Protein AF-A0AAV2RXJ7-F1 (afdb_monomer_lite)

Sequence (153 aa):
VTFKNDEHTVITIGYEDSELQIVVNGEDYSVSSYSPSVIQVNETVYPVLAWKFTSTCVLLQGSTGILVMFCGSSRANAVVLLADPDVAGGLEGLCGTANDNWSDDYQYRDGSIELESPWWLSPPEQFPLSWLTSPSANGSCDSTNVRRKRDTQ

Foldseek 3Di:
DWDDQDPQWIWDWDAPPNQIWIATPNHTDDAPAQDWDFDDDPNDTDQWTWHDPDRQWIWIDHPPQKIWIWGDDPVDIDIDIDHHPVQQQVDAACQARNVPDPQARLQAPVRDGDDDDPCVVDNSPVSNVSRDPDPPPPPDPPCVVVPDPDDDD

InterPro domains:
  IPR001846 von Willebrand factor, type D domain [PF00094] (15-111)
  IPR001846 von Willebrand factor, type D domain [PS51233] (1-142)

Radius of gyration: 18.09 Å; chains: 1; bounding box: 49×45×43 Å

Secondary structure (DSSP, 8-state):
-EEEEETTEEEEEEEETTEEEEEETTEEE----SS-EEEEETTEEEEEEEEESSSSEEEEE-SSSEEEEEE--SS--EEEEEE-TTTTTS--STT---SS-GGGSSB-TTS-B-----TTT---THHHHHT-SS--TTS---TTSS-PPP---

pLDDT: mean 85.36, std 17.94, range [37.16, 97.94]

Organism: Meganyctiphanes norvegica (NCBI:txid48144)

Structure (mmCIF, N/CA/C/O backbone):
data_AF-A0AAV2RXJ7-F1
#
_entry.id   AF-A0AAV2RXJ7-F1
#
loop_
_atom_site.group_PDB
_atom_site.id
_atom_site.type_symbol
_atom_site.label_atom_id
_atom_site.label_alt_id
_atom_site.label_comp_id
_atom_site.label_asym_id
_atom_site.label_entity_id
_atom_site.label_seq_id
_atom_site.pdbx_PDB_ins_code
_atom_site.Cartn_x
_atom_site.Cartn_y
_atom_site.Cartn_z
_atom_site.occupancy
_atom_site.B_iso_or_equiv
_atom_site.auth_seq_id
_atom_site.auth_comp_id
_atom_site.auth_asym_id
_atom_site.auth_atom_id
_atom_site.pdbx_PDB_model_num
ATOM 1 N N . VAL A 1 1 ? -1.285 6.642 3.849 1.00 87.56 1 VAL A N 1
ATOM 2 C CA . VAL A 1 1 ? -1.293 5.620 2.772 1.00 87.56 1 VAL A CA 1
ATOM 3 C C . VAL A 1 1 ? -2.727 5.281 2.464 1.00 87.56 1 VAL A C 1
ATOM 5 O O . VAL A 1 1 ? -3.500 5.183 3.405 1.00 87.56 1 VAL A O 1
ATOM 8 N N . THR A 1 2 ? -3.083 5.109 1.196 1.00 92.75 2 THR A N 1
ATOM 9 C CA . THR A 1 2 ? -4.437 4.705 0.802 1.00 92.75 2 THR A CA 1
ATOM 10 C C . THR A 1 2 ? -4.369 3.362 0.090 1.00 92.75 2 THR A C 1
ATOM 12 O O . THR A 1 2 ? -3.652 3.223 -0.895 1.00 92.75 2 THR A O 1
ATOM 15 N N . PHE A 1 3 ? -5.112 2.387 0.599 1.00 94.69 3 PHE A N 1
ATOM 16 C CA . PHE A 1 3 ? -5.312 1.070 0.017 1.00 94.69 3 PHE A CA 1
ATOM 17 C C . PHE A 1 3 ? -6.734 0.993 -0.542 1.00 94.69 3 PHE A C 1
ATOM 19 O O . PHE A 1 3 ? -7.708 1.147 0.194 1.00 94.69 3 PHE A O 1
ATOM 26 N N . LYS A 1 4 ? -6.856 0.793 -1.855 1.00 94.75 4 LYS A N 1
ATOM 27 C CA . LYS A 1 4 ? -8.140 0.581 -2.530 1.00 94.75 4 LYS A CA 1
ATOM 28 C C . LYS A 1 4 ? -8.290 -0.911 -2.785 1.00 94.75 4 LYS A C 1
ATOM 30 O O . LYS A 1 4 ? -7.550 -1.451 -3.599 1.00 94.75 4 LYS A O 1
ATOM 35 N N . ASN A 1 5 ? -9.200 -1.561 -2.070 1.00 95.44 5 ASN A N 1
ATOM 36 C CA . ASN A 1 5 ? -9.427 -2.992 -2.241 1.00 95.44 5 ASN A CA 1
ATOM 37 C C . ASN A 1 5 ? -10.309 -3.292 -3.463 1.00 95.44 5 ASN A C 1
ATOM 39 O O . ASN A 1 5 ? -10.053 -4.228 -4.213 1.00 95.44 5 ASN A O 1
ATOM 43 N N . ASP A 1 6 ? -11.348 -2.481 -3.644 1.00 94.12 6 ASP A N 1
ATOM 44 C CA . ASP A 1 6 ? -12.326 -2.561 -4.727 1.00 94.12 6 ASP A CA 1
ATOM 45 C C . ASP A 1 6 ? -13.009 -1.186 -4.896 1.00 94.12 6 ASP A C 1
ATOM 47 O O . ASP A 1 6 ? -12.652 -0.220 -4.214 1.00 94.12 6 ASP A O 1
ATOM 51 N N . GLU A 1 7 ? -13.985 -1.079 -5.803 1.00 92.56 7 GLU A N 1
ATOM 52 C CA . GLU A 1 7 ? -14.716 0.171 -6.084 1.00 92.56 7 GLU A CA 1
ATOM 53 C C . GLU A 1 7 ? -15.489 0.735 -4.877 1.00 92.56 7 GLU A C 1
ATOM 55 O O . GLU A 1 7 ? -15.805 1.924 -4.850 1.00 92.56 7 GLU A O 1
ATOM 60 N N . HIS A 1 8 ? -15.770 -0.093 -3.870 1.00 94.25 8 HIS A N 1
ATOM 61 C CA . HIS A 1 8 ? -16.580 0.234 -2.700 1.00 94.25 8 HIS A CA 1
ATOM 62 C C . HIS A 1 8 ? -15.780 0.243 -1.394 1.00 94.25 8 HIS A C 1
ATOM 64 O O . HIS A 1 8 ? -16.349 0.563 -0.353 1.00 94.25 8 HIS A O 1
ATOM 70 N N . THR A 1 9 ? -14.489 -0.099 -1.414 1.00 96.38 9 THR A N 1
ATOM 71 C CA . THR A 1 9 ? -13.675 -0.249 -0.201 1.00 96.38 9 THR A CA 1
ATOM 72 C C . THR A 1 9 ? -12.351 0.499 -0.334 1.00 96.38 9 THR A C 1
ATOM 74 O O . THR A 1 9 ? -11.383 0.011 -0.927 1.00 96.38 9 THR A O 1
ATOM 77 N N . VAL A 1 10 ? -12.292 1.686 0.272 1.00 96.31 10 VAL A N 1
ATOM 78 C CA . VAL A 1 10 ? -11.096 2.531 0.350 1.00 96.31 10 VAL A CA 1
ATOM 79 C C . VAL A 1 10 ? -10.671 2.682 1.804 1.00 96.31 10 VAL A C 1
ATOM 81 O O . VAL A 1 10 ? -11.419 3.190 2.637 1.00 96.31 10 VAL A O 1
ATOM 84 N N . ILE A 1 11 ? -9.440 2.280 2.106 1.00 97.44 11 ILE A N 1
ATOM 85 C CA . ILE A 1 11 ? -8.870 2.323 3.450 1.00 97.44 11 ILE A CA 1
ATOM 86 C C . ILE A 1 11 ? -7.696 3.291 3.453 1.00 97.44 11 ILE A C 1
ATOM 88 O O . ILE A 1 11 ? -6.743 3.131 2.695 1.00 97.44 11 ILE A O 1
ATOM 92 N N . THR A 1 12 ? -7.737 4.297 4.317 1.00 96.56 12 THR A N 1
ATOM 93 C CA . THR A 1 12 ? -6.613 5.205 4.549 1.00 96.56 12 THR A CA 1
ATOM 94 C C . THR A 1 12 ? -5.988 4.900 5.899 1.00 96.56 12 THR A C 1
ATOM 96 O O . THR A 1 12 ? -6.689 4.769 6.894 1.00 96.56 12 THR A O 1
ATOM 99 N N . ILE A 1 13 ? -4.665 4.770 5.921 1.00 95.50 13 ILE A N 1
ATOM 100 C CA . ILE A 1 13 ? -3.869 4.469 7.109 1.00 95.50 13 ILE A CA 1
ATOM 101 C C . ILE A 1 13 ? -2.858 5.592 7.318 1.00 95.50 13 ILE A C 1
ATOM 103 O O . ILE A 1 13 ? -2.155 5.995 6.380 1.00 95.50 13 ILE A O 1
ATOM 107 N N . GLY A 1 14 ? -2.759 6.068 8.548 1.00 93.62 14 GLY A N 1
ATOM 108 C CA . GLY A 1 14 ? -1.805 7.071 8.987 1.00 93.62 14 GLY A CA 1
ATOM 109 C C . GLY A 1 14 ? -1.308 6.797 10.400 1.00 93.62 14 GLY A C 1
ATOM 110 O O . GLY A 1 14 ? -1.730 5.853 11.069 1.00 93.62 14 GLY A O 1
ATOM 111 N N . TYR A 1 15 ? -0.383 7.639 10.842 1.00 93.25 15 TYR A N 1
ATOM 112 C CA . TYR A 1 15 ? 0.107 7.649 12.211 1.00 93.25 15 TYR A CA 1
ATOM 113 C C . TYR A 1 15 ? 0.207 9.100 12.662 1.00 93.25 15 TYR A C 1
ATOM 115 O O . TYR A 1 15 ? 1.022 9.855 12.132 1.00 93.25 15 TYR A O 1
ATOM 123 N N . GLU A 1 16 ? -0.649 9.487 13.600 1.00 89.56 16 GLU A N 1
ATOM 124 C CA . GLU A 1 16 ? -0.765 10.855 14.103 1.00 89.56 16 GLU A CA 1
ATOM 125 C C . GLU A 1 16 ? -0.942 10.831 15.616 1.00 89.56 16 GLU A C 1
ATOM 127 O O . GLU A 1 16 ? -1.521 9.900 16.166 1.00 89.56 16 GLU A O 1
ATOM 132 N N . ASP A 1 17 ? -0.385 11.835 16.297 1.00 88.94 17 ASP A N 1
ATOM 133 C CA . ASP A 1 17 ? -0.442 11.963 17.760 1.00 88.94 17 ASP A CA 1
ATOM 134 C C . ASP A 1 17 ? -0.044 10.684 18.524 1.00 88.94 17 ASP A C 1
ATOM 136 O O . ASP A 1 17 ? -0.509 10.410 19.624 1.00 88.94 17 ASP A O 1
ATOM 140 N N . SER A 1 18 ? 0.923 9.948 17.965 1.00 88.56 18 SER A N 1
ATOM 141 C CA . SER A 1 18 ? 1.441 8.671 18.482 1.00 88.56 18 SER A CA 1
ATOM 142 C C . SER A 1 18 ? 0.472 7.487 18.415 1.00 88.56 18 SER A C 1
ATOM 144 O O . SER A 1 18 ? 0.705 6.479 19.074 1.00 88.56 18 SER A O 1
ATOM 146 N N . GLU A 1 19 ? -0.564 7.580 17.587 1.00 89.62 19 GLU A N 1
ATOM 147 C CA . GLU A 1 19 ? -1.566 6.536 17.403 1.00 89.62 19 GLU A CA 1
ATOM 148 C C . GLU A 1 19 ? -1.769 6.213 15.919 1.00 89.62 19 GLU A C 1
ATOM 150 O O . GLU A 1 19 ? -1.631 7.064 15.033 1.00 89.62 19 GLU A O 1
ATOM 155 N N . LEU A 1 20 ? -2.107 4.953 15.642 1.00 92.62 20 LEU A N 1
ATOM 156 C CA . LEU A 1 20 ? -2.535 4.535 14.311 1.00 92.62 20 LEU A CA 1
ATOM 157 C C . LEU A 1 20 ? -3.918 5.114 14.009 1.00 92.62 20 LEU A C 1
ATOM 159 O O . LEU A 1 20 ? -4.859 4.905 14.768 1.00 92.62 20 LEU A O 1
ATOM 163 N N . GLN A 1 21 ? -4.037 5.776 12.863 1.00 93.94 21 GLN A N 1
ATOM 164 C CA . GLN A 1 21 ? -5.300 6.289 12.342 1.00 93.94 21 GLN A CA 1
ATOM 165 C C . GLN A 1 21 ? -5.701 5.438 11.142 1.00 93.94 21 GLN A C 1
ATOM 167 O O . GLN A 1 21 ? -4.945 5.354 10.171 1.00 93.94 21 GLN A O 1
ATOM 172 N N . ILE A 1 22 ? -6.858 4.782 11.206 1.00 95.75 22 ILE A N 1
ATOM 173 C CA . ILE A 1 22 ? -7.394 3.993 10.094 1.00 95.75 22 ILE A CA 1
ATOM 174 C C . ILE A 1 22 ? -8.790 4.513 9.784 1.00 95.75 22 ILE A C 1
ATOM 176 O O . ILE A 1 22 ? -9.632 4.598 10.669 1.00 95.75 22 ILE A O 1
ATOM 180 N N . VAL A 1 23 ? -9.025 4.841 8.520 1.00 96.81 23 VAL A N 1
ATOM 181 C CA . VAL A 1 23 ? -10.291 5.382 8.027 1.00 96.81 23 VAL A CA 1
ATOM 182 C C . VAL A 1 23 ? -10.773 4.506 6.878 1.00 96.81 23 VAL A C 1
ATOM 184 O O . VAL A 1 23 ? -10.042 4.309 5.907 1.00 96.81 23 VAL A O 1
ATOM 187 N N . VAL A 1 24 ? -11.994 3.989 6.968 1.00 97.44 24 VAL A N 1
ATOM 188 C CA . VAL A 1 24 ? -12.629 3.127 5.962 1.00 97.44 24 VAL A CA 1
ATOM 189 C C . VAL A 1 24 ? -13.777 3.907 5.338 1.00 97.44 24 VAL A C 1
ATOM 191 O O . VAL A 1 24 ? -14.740 4.240 6.017 1.00 97.44 24 VAL A O 1
ATOM 194 N N . ASN A 1 25 ? -13.666 4.247 4.054 1.00 95.88 25 ASN A N 1
ATOM 195 C CA . ASN A 1 25 ? -14.650 5.065 3.330 1.00 95.88 25 ASN A CA 1
ATOM 196 C C . ASN A 1 25 ? -15.025 6.394 4.019 1.00 95.88 25 ASN A C 1
ATOM 198 O O . ASN A 1 25 ? -16.137 6.888 3.862 1.00 95.88 25 ASN A O 1
ATOM 202 N N . GLY A 1 26 ? -14.090 6.994 4.758 1.00 94.25 26 GLY A N 1
ATOM 203 C CA . GLY A 1 26 ? -14.309 8.245 5.495 1.00 94.25 26 GLY A CA 1
ATOM 204 C C . GLY A 1 26 ? -14.751 8.067 6.951 1.00 94.25 26 GLY A C 1
ATOM 205 O O . GLY A 1 26 ? -14.798 9.058 7.671 1.00 94.25 26 GLY A O 1
ATOM 206 N N . GLU A 1 27 ? -15.011 6.837 7.394 1.00 96.38 27 GLU A N 1
ATOM 207 C CA . GLU A 1 27 ? -15.394 6.514 8.771 1.00 96.38 27 GLU A CA 1
ATOM 208 C C . GLU A 1 27 ? -14.198 5.975 9.567 1.00 96.38 27 GLU A C 1
ATOM 210 O O . GLU A 1 27 ? -13.434 5.142 9.069 1.00 96.38 27 GLU A O 1
ATOM 215 N N . ASP A 1 28 ? -14.044 6.418 10.813 1.00 95.44 28 ASP A N 1
ATOM 216 C CA . ASP A 1 28 ? -12.955 5.968 11.681 1.00 95.44 28 ASP A CA 1
ATOM 217 C C . ASP A 1 28 ? -13.094 4.479 12.030 1.00 95.44 28 ASP A C 1
ATOM 219 O O . ASP A 1 28 ? -14.168 3.974 12.368 1.00 95.44 28 ASP A O 1
ATOM 223 N N . TYR A 1 29 ? -11.972 3.764 11.994 1.00 95.44 29 TYR A N 1
ATOM 224 C CA . TYR A 1 29 ? -11.882 2.349 12.321 1.00 95.44 29 TYR A CA 1
ATOM 225 C C . TYR A 1 29 ? -10.676 2.080 13.224 1.00 95.44 29 TYR A C 1
ATOM 227 O O . TYR A 1 29 ? -9.627 2.712 13.127 1.00 95.44 29 TYR A O 1
ATOM 235 N N . SER A 1 30 ? -10.809 1.108 14.123 1.00 92.62 30 SER A N 1
ATOM 236 C CA . SER A 1 30 ? -9.741 0.709 15.038 1.00 92.62 30 SER A CA 1
ATOM 237 C C . SER A 1 30 ? -9.550 -0.795 15.008 1.00 92.62 30 SER A C 1
ATOM 239 O O . SER A 1 30 ? -10.472 -1.566 15.268 1.00 92.62 30 SER A O 1
ATOM 241 N N . VAL A 1 31 ? -8.313 -1.216 14.764 1.00 93.38 31 VAL A N 1
ATOM 242 C CA . VAL A 1 31 ? -7.923 -2.623 14.856 1.00 93.38 31 VAL A CA 1
ATOM 243 C C . VAL A 1 31 ? -7.503 -2.918 16.292 1.00 93.38 31 VAL A C 1
ATOM 245 O O . VAL A 1 31 ? -6.486 -2.424 16.781 1.00 93.38 31 VAL A O 1
ATOM 248 N N . SER A 1 32 ? -8.285 -3.729 16.997 1.00 87.81 32 SER A N 1
ATOM 249 C CA . SER A 1 32 ? -8.003 -4.107 18.389 1.00 87.81 32 SER A CA 1
ATOM 250 C C . SER A 1 32 ? -7.305 -5.465 18.519 1.00 87.81 32 SER A C 1
ATOM 252 O O . SER A 1 32 ? -6.592 -5.690 19.496 1.00 87.81 32 SER A O 1
ATOM 254 N N . SER A 1 33 ? -7.471 -6.345 17.532 1.00 92.62 33 SER A N 1
ATOM 255 C CA . SER A 1 33 ? -7.040 -7.746 17.564 1.00 92.62 33 SER A CA 1
ATOM 256 C C . SER A 1 33 ? -5.677 -7.967 16.899 1.00 92.62 33 SER A C 1
ATOM 258 O O . SER A 1 33 ? -5.376 -7.348 15.882 1.00 92.62 33 SER A O 1
ATOM 260 N N . TYR A 1 34 ? -4.879 -8.895 17.442 1.00 95.75 34 TYR A N 1
ATOM 261 C CA . TYR A 1 34 ? -3.680 -9.457 16.790 1.00 95.75 34 TYR A CA 1
ATOM 262 C C . TYR A 1 34 ? -4.001 -10.654 15.879 1.00 95.75 34 TYR A C 1
ATOM 264 O O . TYR A 1 34 ? -3.145 -11.113 15.128 1.00 95.75 34 TYR A O 1
ATOM 272 N N . SER A 1 35 ? -5.235 -11.156 15.936 1.00 96.75 35 SER A N 1
ATOM 273 C CA . SER A 1 35 ? -5.754 -12.182 15.031 1.00 96.75 35 SER A CA 1
ATOM 274 C C . SER A 1 35 ? -6.530 -11.532 13.880 1.00 96.75 35 SER A C 1
ATOM 276 O O . SER A 1 35 ? -7.265 -10.574 14.151 1.00 96.75 35 SER A O 1
ATOM 278 N N . PRO A 1 36 ? -6.434 -12.058 12.643 1.00 97.44 36 PRO A N 1
ATOM 279 C CA . PRO A 1 36 ? -7.192 -11.563 11.496 1.00 97.44 36 PRO A CA 1
ATOM 280 C C . PRO A 1 36 ? -8.695 -11.504 11.765 1.00 97.44 36 PRO A C 1
ATOM 282 O O . PRO A 1 36 ? -9.300 -12.481 12.207 1.00 97.44 36 PRO A O 1
ATOM 285 N N . SER A 1 37 ? -9.298 -10.359 11.460 1.00 96.56 3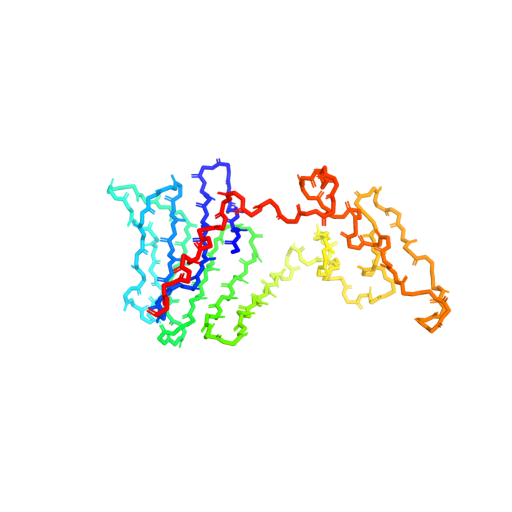7 SER A N 1
ATOM 286 C CA . SER A 1 37 ? -10.745 -10.154 11.510 1.00 96.56 37 SER A CA 1
ATOM 287 C C . SER A 1 37 ? -11.197 -9.312 10.331 1.00 96.56 37 SER A C 1
ATOM 289 O O . SER A 1 37 ? -10.468 -8.422 9.898 1.00 96.56 37 SER A O 1
ATOM 291 N N . VAL A 1 38 ? -12.396 -9.583 9.825 1.00 96.62 38 VAL A N 1
ATOM 292 C CA . VAL A 1 38 ? -12.998 -8.773 8.765 1.00 96.62 38 VAL A CA 1
ATOM 293 C C . VAL A 1 38 ? -13.302 -7.373 9.304 1.00 96.62 38 VAL A C 1
ATOM 295 O O . VAL A 1 38 ? -13.776 -7.229 10.433 1.00 96.62 38 VAL A O 1
ATOM 298 N N . ILE A 1 39 ? -13.023 -6.342 8.510 1.00 96.88 39 ILE A N 1
ATOM 299 C CA . ILE A 1 39 ? -13.370 -4.963 8.854 1.00 96.88 39 ILE A CA 1
ATOM 300 C C . ILE A 1 39 ? -14.892 -4.808 8.855 1.00 96.88 39 ILE A C 1
ATOM 302 O O . ILE A 1 39 ? -15.569 -5.114 7.873 1.00 96.88 39 ILE A O 1
ATOM 306 N N . GLN A 1 40 ? -15.420 -4.271 9.951 1.00 96.00 40 GLN A N 1
ATOM 307 C CA . GLN A 1 40 ? -16.831 -3.940 10.091 1.00 96.00 40 GLN A CA 1
ATOM 308 C C . GLN A 1 40 ? -16.972 -2.527 10.662 1.00 96.00 40 GLN A C 1
ATOM 310 O O . GLN A 1 40 ? -16.400 -2.226 11.709 1.00 96.00 40 GLN A O 1
ATOM 315 N N . VAL A 1 41 ? -17.737 -1.673 9.980 1.00 95.75 41 VAL A N 1
ATOM 316 C CA . VAL A 1 41 ? -18.020 -0.287 10.392 1.00 95.75 41 VAL A CA 1
ATOM 317 C C . VAL A 1 41 ? -19.509 -0.021 10.204 1.00 95.75 41 VAL A C 1
ATOM 319 O O . VAL A 1 41 ? -20.033 -0.275 9.123 1.00 95.75 41 VAL A O 1
ATOM 322 N N . ASN A 1 42 ? -20.196 0.466 11.245 1.00 91.44 42 ASN A N 1
ATOM 323 C CA . ASN A 1 42 ? -21.632 0.789 11.215 1.00 91.44 42 ASN A CA 1
ATOM 324 C C . ASN A 1 42 ? -22.483 -0.313 10.548 1.00 91.44 42 ASN A C 1
ATOM 326 O O . ASN A 1 42 ? -23.197 -0.062 9.583 1.00 91.44 42 ASN A O 1
ATOM 330 N N . GLU A 1 43 ? -22.337 -1.558 11.021 1.00 92.06 43 GLU A N 1
ATOM 331 C CA . GLU A 1 43 ? -23.004 -2.772 10.500 1.00 92.06 43 GLU A CA 1
ATOM 332 C C . GLU A 1 43 ? -22.595 -3.220 9.084 1.00 92.06 43 GLU A C 1
ATOM 334 O O . GLU A 1 43 ? -22.895 -4.347 8.692 1.00 92.06 43 GLU A O 1
ATOM 339 N N . THR A 1 44 ? -21.839 -2.408 8.346 1.00 95.94 44 THR A N 1
ATOM 340 C CA . THR A 1 44 ? -21.316 -2.764 7.024 1.00 95.94 44 THR A CA 1
ATOM 341 C C . THR A 1 44 ? -20.051 -3.597 7.166 1.00 95.94 44 THR A C 1
ATOM 343 O O . THR A 1 44 ? -19.129 -3.225 7.892 1.00 95.94 44 THR A O 1
ATOM 346 N N . VAL A 1 45 ? -20.004 -4.724 6.458 1.00 95.94 45 VAL A N 1
ATOM 347 C CA . VAL A 1 45 ? -18.849 -5.624 6.406 1.00 95.94 45 VAL A CA 1
ATOM 348 C C . VAL A 1 45 ? -18.074 -5.357 5.121 1.00 95.94 45 VAL A C 1
ATOM 350 O O . VAL A 1 45 ? -18.631 -5.461 4.031 1.00 95.94 45 VAL A O 1
ATOM 353 N N . TYR A 1 46 ? -16.790 -5.046 5.253 1.00 96.44 46 TYR A N 1
ATOM 354 C CA . TYR A 1 46 ? -15.883 -4.824 4.131 1.00 96.44 46 TYR A CA 1
ATOM 355 C C . TYR A 1 46 ? -15.010 -6.062 3.928 1.00 96.44 46 TYR A C 1
ATOM 357 O O . TYR A 1 46 ? -14.498 -6.582 4.919 1.00 96.44 46 TYR A O 1
ATOM 365 N N . PRO A 1 47 ? -14.789 -6.544 2.691 1.00 95.56 47 PRO A N 1
ATOM 366 C CA . PRO A 1 47 ? -14.085 -7.800 2.413 1.00 95.56 47 PRO A CA 1
ATOM 367 C C . PRO A 1 47 ? -12.555 -7.675 2.560 1.00 95.56 47 PRO A C 1
ATOM 369 O O . PRO A 1 47 ? -11.788 -8.078 1.690 1.00 95.56 47 PRO A O 1
ATOM 372 N N . VAL A 1 48 ? -12.101 -7.106 3.677 1.00 97.56 48 VAL A N 1
ATOM 373 C CA . VAL A 1 48 ? -10.695 -6.916 4.030 1.00 97.56 48 VAL A CA 1
ATOM 374 C C . VAL A 1 48 ? -10.477 -7.453 5.437 1.00 97.56 48 VAL A C 1
ATOM 376 O O . VAL A 1 48 ? -11.177 -7.075 6.377 1.00 97.56 48 VAL A O 1
ATOM 379 N N . LEU A 1 49 ? -9.497 -8.336 5.585 1.00 97.50 49 LEU A N 1
ATOM 380 C CA . LEU A 1 49 ? -8.981 -8.767 6.874 1.00 97.50 49 LEU A CA 1
ATOM 381 C C . LEU A 1 49 ? -8.007 -7.719 7.403 1.00 97.50 49 LEU A C 1
ATOM 383 O O . LEU A 1 49 ? -7.121 -7.274 6.677 1.00 97.50 49 LEU A O 1
ATOM 387 N N . ALA A 1 50 ? -8.139 -7.372 8.678 1.00 97.62 50 ALA A N 1
ATOM 388 C CA . ALA A 1 50 ? -7.237 -6.474 9.380 1.00 97.62 50 ALA A CA 1
ATOM 389 C C . ALA A 1 50 ? -6.811 -7.069 10.724 1.00 97.62 50 ALA A C 1
ATOM 391 O O . ALA A 1 50 ? -7.626 -7.667 11.435 1.00 97.62 50 ALA A O 1
ATOM 392 N N . TRP A 1 51 ? -5.535 -6.905 11.075 1.00 97.81 51 TRP A N 1
ATOM 393 C CA . TRP A 1 51 ? -5.009 -7.260 12.394 1.00 97.81 51 TRP A CA 1
ATOM 394 C C . TRP A 1 51 ? -3.753 -6.469 12.749 1.00 97.81 51 TRP A C 1
ATOM 396 O O . TRP A 1 51 ? -3.024 -5.97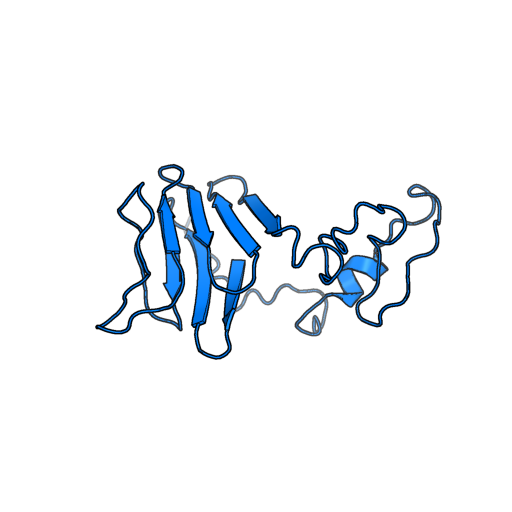0 11.890 1.00 97.81 51 TRP A O 1
ATOM 406 N N . LYS A 1 52 ? -3.498 -6.352 14.051 1.00 96.94 52 LYS A N 1
ATOM 407 C CA . LYS A 1 52 ? -2.261 -5.794 14.586 1.00 96.94 52 LYS A CA 1
ATOM 408 C C . LYS A 1 52 ? -1.114 -6.768 14.365 1.00 96.94 52 LYS A C 1
ATOM 410 O O . LYS A 1 52 ? -1.207 -7.941 14.714 1.00 96.94 52 LYS A O 1
ATOM 415 N N . PHE A 1 53 ? -0.007 -6.243 13.857 1.00 96.19 53 PHE A N 1
ATOM 416 C CA . PHE A 1 53 ? 1.287 -6.920 13.903 1.00 96.19 53 PHE A CA 1
ATOM 417 C C . PHE A 1 53 ? 2.067 -6.500 15.156 1.00 96.19 53 PHE A C 1
ATOM 419 O O . PHE A 1 53 ? 2.655 -7.325 15.849 1.00 96.19 53 PHE A O 1
ATOM 426 N N . THR A 1 54 ? 2.001 -5.211 15.495 1.00 94.44 54 THR A N 1
ATOM 427 C CA . THR A 1 54 ? 2.507 -4.623 16.743 1.00 94.44 54 THR A CA 1
ATOM 428 C C . THR A 1 54 ? 1.528 -3.542 17.217 1.00 94.44 54 THR A C 1
ATOM 430 O O . THR A 1 54 ? 0.477 -3.340 16.608 1.00 94.44 54 THR A O 1
ATOM 433 N N . SER A 1 55 ? 1.855 -2.804 18.281 1.00 91.62 55 SER A N 1
ATOM 434 C CA . SER A 1 55 ? 1.043 -1.656 18.707 1.00 91.62 55 SER A CA 1
ATOM 435 C C . SER A 1 55 ? 0.981 -0.534 17.665 1.00 91.62 55 SER A C 1
ATOM 437 O O . SER A 1 55 ? -0.005 0.192 17.632 1.00 91.62 55 SER A O 1
ATOM 439 N N . THR A 1 56 ? 2.002 -0.402 16.814 1.00 93.62 56 THR A N 1
ATOM 440 C CA . THR A 1 56 ? 2.095 0.654 15.793 1.00 93.62 56 THR A CA 1
ATOM 441 C C . THR A 1 56 ? 2.109 0.111 14.368 1.00 93.62 56 THR A C 1
ATOM 443 O O . THR A 1 56 ? 2.312 0.879 13.431 1.00 93.62 56 THR A O 1
ATOM 446 N N . CYS A 1 57 ? 1.875 -1.192 14.186 1.00 95.81 57 CYS A N 1
ATOM 447 C CA . CYS A 1 57 ? 1.824 -1.831 12.879 1.00 95.81 57 CYS A CA 1
ATOM 448 C C . CYS A 1 57 ? 0.505 -2.573 12.655 1.00 95.81 57 CYS A C 1
ATOM 450 O O . CYS A 1 57 ? 0.071 -3.352 13.507 1.00 95.81 57 CYS A O 1
ATOM 452 N N . VAL A 1 58 ? -0.073 -2.405 11.469 1.00 97.44 58 VAL A N 1
ATOM 453 C CA . VAL A 1 58 ? -1.284 -3.091 11.011 1.00 97.44 58 VAL A CA 1
ATOM 454 C C . VAL A 1 58 ? -1.011 -3.821 9.700 1.00 97.44 58 VAL A C 1
ATOM 456 O O . VAL A 1 58 ? -0.267 -3.329 8.852 1.00 97.44 58 VAL A O 1
ATOM 459 N N . LEU A 1 59 ? -1.619 -4.993 9.553 1.00 97.94 59 LEU A N 1
ATOM 460 C CA . LEU A 1 59 ? -1.667 -5.770 8.321 1.00 97.94 59 LEU A CA 1
ATOM 461 C C . LEU A 1 59 ? -3.093 -5.738 7.769 1.00 97.94 59 LEU A C 1
ATOM 463 O O . LEU A 1 59 ? -4.043 -5.932 8.530 1.00 97.94 59 LEU A O 1
ATOM 467 N N . LEU A 1 60 ? -3.227 -5.489 6.465 1.00 97.75 60 LEU A N 1
ATOM 468 C CA . LEU A 1 60 ? -4.482 -5.526 5.720 1.00 97.75 60 LEU A CA 1
ATOM 469 C C . LEU A 1 60 ? -4.368 -6.501 4.553 1.00 97.75 60 LEU A C 1
ATOM 471 O O . LEU A 1 60 ? -3.475 -6.358 3.720 1.00 97.75 60 LEU A O 1
ATOM 475 N N . GLN A 1 61 ? -5.302 -7.441 4.458 1.00 97.06 61 GLN A N 1
ATOM 476 C CA . GLN A 1 61 ? -5.395 -8.380 3.346 1.00 97.06 61 GLN A CA 1
ATOM 477 C C . GLN A 1 61 ? -6.799 -8.346 2.762 1.00 97.06 61 GLN A C 1
ATOM 479 O O . GLN A 1 61 ? -7.767 -8.710 3.428 1.00 97.06 61 GLN A O 1
ATOM 484 N N . GLY A 1 62 ? -6.899 -7.898 1.519 1.00 94.94 62 GLY A N 1
ATOM 485 C CA . GLY A 1 62 ? -8.150 -7.850 0.781 1.00 94.94 62 GLY A CA 1
ATOM 486 C C . GLY A 1 62 ? -8.186 -8.835 -0.386 1.00 94.94 62 GLY A C 1
ATOM 487 O O . GLY A 1 62 ? -7.471 -9.835 -0.400 1.00 94.94 62 GLY A O 1
ATOM 488 N N . SER A 1 63 ? -9.011 -8.530 -1.382 1.00 94.44 63 SER A N 1
ATOM 489 C CA . SER A 1 63 ? -9.200 -9.312 -2.607 1.00 94.44 63 SER A CA 1
ATOM 490 C C . SER A 1 63 ? -8.223 -8.964 -3.733 1.00 94.44 63 SER A C 1
ATOM 492 O O . SER A 1 63 ? -8.242 -9.621 -4.767 1.00 94.44 63 SER A O 1
ATOM 494 N N . THR A 1 64 ? -7.369 -7.951 -3.563 1.00 94.25 64 THR A N 1
ATOM 495 C CA . THR A 1 64 ? -6.415 -7.504 -4.597 1.00 94.25 64 THR A CA 1
ATOM 496 C C . THR A 1 64 ? -5.232 -8.449 -4.812 1.00 94.25 64 THR A C 1
ATOM 498 O O . THR A 1 64 ? -4.430 -8.208 -5.707 1.00 94.25 64 THR A O 1
ATOM 501 N N . GLY A 1 65 ? -5.059 -9.467 -3.962 1.00 93.69 65 GLY A N 1
ATOM 502 C CA . GLY A 1 65 ? -3.832 -10.269 -3.929 1.00 93.69 65 GLY A CA 1
ATOM 503 C C . GLY A 1 65 ? -2.626 -9.512 -3.359 1.00 93.69 65 GLY A C 1
ATOM 504 O O . GLY A 1 65 ? -1.503 -9.984 -3.476 1.00 93.69 65 GLY A O 1
ATOM 505 N N . ILE A 1 66 ? -2.830 -8.341 -2.737 1.00 94.50 66 ILE A N 1
ATOM 506 C CA . ILE A 1 66 ? -1.767 -7.560 -2.090 1.00 94.50 66 ILE A CA 1
ATOM 507 C C . ILE A 1 66 ? -2.023 -7.507 -0.583 1.00 94.50 66 ILE A C 1
ATOM 509 O O . ILE A 1 66 ? -3.058 -7.014 -0.129 1.00 94.50 66 ILE A O 1
ATOM 513 N N . LEU A 1 67 ? -1.051 -7.977 0.197 1.00 96.62 67 LEU A N 1
ATOM 514 C CA . LEU A 1 67 ? -0.982 -7.774 1.640 1.00 96.62 67 LEU A CA 1
ATOM 515 C C . LEU A 1 67 ? -0.261 -6.453 1.922 1.00 96.62 67 LEU A C 1
ATOM 517 O O . LEU A 1 67 ? 0.879 -6.249 1.503 1.00 96.62 67 LEU A O 1
ATOM 521 N N . VAL A 1 68 ? -0.917 -5.565 2.663 1.00 97.38 68 VAL A N 1
ATOM 522 C CA . VAL A 1 68 ? -0.371 -4.262 3.048 1.00 97.38 68 VAL A CA 1
ATOM 523 C C . VAL A 1 68 ? 0.016 -4.299 4.517 1.00 97.38 68 VAL A C 1
ATOM 525 O O . VAL A 1 68 ? -0.844 -4.459 5.379 1.00 97.38 68 VAL A O 1
ATOM 528 N N . MET A 1 69 ? 1.292 -4.085 4.822 1.00 97.69 69 MET A N 1
ATOM 529 C CA . MET A 1 69 ? 1.746 -3.763 6.171 1.00 97.69 69 MET A CA 1
ATOM 530 C C . MET A 1 69 ? 2.035 -2.270 6.262 1.00 97.69 69 MET A C 1
ATOM 532 O O . MET A 1 69 ? 2.840 -1.736 5.499 1.00 97.69 69 MET A O 1
ATOM 536 N N . PHE A 1 70 ? 1.426 -1.603 7.233 1.00 97.69 70 PHE A N 1
ATOM 537 C CA . PHE A 1 70 ? 1.770 -0.235 7.595 1.00 97.69 70 PHE A CA 1
ATOM 538 C C . PHE A 1 70 ? 2.303 -0.208 9.018 1.00 97.69 70 PHE A C 1
ATOM 540 O O . PHE A 1 70 ? 1.652 -0.728 9.919 1.00 97.69 70 PHE A O 1
ATOM 547 N N . CYS A 1 71 ? 3.445 0.440 9.221 1.00 96.19 71 CYS A N 1
ATOM 548 C CA . CYS A 1 71 ? 4.028 0.691 10.531 1.00 96.19 71 CYS A CA 1
ATOM 549 C C . CYS A 1 71 ? 4.241 2.190 10.729 1.00 96.19 71 CYS A C 1
ATOM 551 O O . CYS A 1 71 ? 4.999 2.822 9.993 1.00 96.19 71 CYS A O 1
ATOM 553 N N . GLY A 1 72 ? 3.588 2.749 11.742 1.00 94.56 72 GLY A N 1
ATOM 554 C CA . GLY A 1 72 ? 3.713 4.146 12.127 1.00 94.56 72 GLY A CA 1
ATOM 555 C C . GLY A 1 72 ? 4.805 4.381 13.167 1.00 94.56 72 GLY A C 1
ATOM 556 O O . GLY A 1 72 ? 5.012 3.563 14.067 1.00 94.56 72 GLY A O 1
ATOM 557 N N . SER A 1 73 ? 5.505 5.510 13.067 1.00 92.88 73 SER A N 1
ATOM 558 C CA . SER A 1 73 ? 6.366 5.999 14.149 1.00 92.88 73 SER A CA 1
ATOM 559 C C . SER A 1 73 ? 6.507 7.519 14.110 1.00 92.88 73 SER A C 1
ATOM 561 O O . SER A 1 73 ? 6.202 8.164 13.111 1.00 92.88 73 SER A O 1
ATOM 563 N N . SER A 1 74 ? 7.039 8.104 15.185 1.00 86.62 74 SER A N 1
ATOM 564 C CA . SER A 1 74 ? 7.327 9.544 15.243 1.00 86.62 74 SER A CA 1
ATOM 565 C C . SER A 1 74 ? 8.470 9.996 14.326 1.00 86.62 74 SER A C 1
ATOM 567 O O . SER A 1 74 ? 8.639 11.195 14.126 1.00 86.62 74 SER A O 1
ATOM 569 N N . ARG A 1 75 ? 9.279 9.066 13.793 1.00 86.88 75 ARG A N 1
ATOM 570 C CA . ARG A 1 75 ? 10.430 9.383 12.928 1.00 86.88 75 ARG A CA 1
ATOM 571 C C . ARG A 1 75 ? 10.129 9.164 11.453 1.00 86.88 75 ARG A C 1
ATOM 573 O O . ARG A 1 75 ? 10.477 9.999 10.628 1.00 86.88 75 ARG A O 1
ATOM 580 N N . ALA A 1 76 ? 9.541 8.018 11.135 1.00 87.25 76 ALA A N 1
ATOM 581 C CA . ALA A 1 76 ? 9.211 7.622 9.776 1.00 87.25 76 ALA A CA 1
ATOM 582 C C . ALA A 1 76 ? 8.117 6.554 9.786 1.00 87.25 76 ALA A C 1
ATOM 584 O O . ALA A 1 76 ? 8.091 5.686 10.664 1.00 87.25 76 ALA A O 1
ATOM 585 N N . ASN A 1 77 ? 7.256 6.596 8.778 1.00 93.38 77 ASN A N 1
ATOM 586 C CA . ASN A 1 77 ? 6.299 5.532 8.513 1.00 93.38 77 ASN A CA 1
ATOM 587 C C . ASN A 1 77 ? 6.921 4.542 7.524 1.00 93.38 77 ASN A C 1
ATOM 589 O O . ASN A 1 77 ? 7.633 4.953 6.608 1.00 93.38 77 ASN A O 1
ATOM 593 N N . ALA A 1 78 ? 6.631 3.257 7.692 1.00 94.75 78 ALA A N 1
ATOM 594 C CA . ALA A 1 78 ? 7.026 2.211 6.761 1.00 94.75 78 ALA A CA 1
ATOM 595 C C . ALA A 1 78 ? 5.786 1.567 6.141 1.00 94.75 78 ALA A C 1
ATOM 597 O O . ALA A 1 78 ? 4.793 1.314 6.827 1.00 94.75 78 ALA A O 1
ATOM 598 N N . VAL A 1 79 ? 5.869 1.296 4.842 1.00 96.31 79 VAL A N 1
ATOM 599 C CA . VAL A 1 79 ? 4.861 0.560 4.080 1.00 96.31 79 VAL A CA 1
ATOM 600 C C . VAL A 1 79 ? 5.569 -0.609 3.431 1.00 96.31 79 VAL A C 1
ATOM 602 O O . VAL A 1 79 ? 6.570 -0.410 2.748 1.00 96.31 79 VAL A O 1
ATOM 605 N N . VAL A 1 80 ? 5.061 -1.813 3.652 1.00 95.94 80 VAL A N 1
ATOM 606 C CA . VAL A 1 80 ? 5.534 -3.016 2.971 1.00 95.94 80 VAL A CA 1
ATOM 607 C C . VAL A 1 80 ? 4.348 -3.617 2.243 1.00 95.94 80 VAL A C 1
ATOM 609 O O . VAL A 1 80 ? 3.285 -3.806 2.833 1.00 95.94 80 VAL A O 1
ATOM 612 N N . LEU A 1 81 ? 4.538 -3.884 0.959 1.00 95.81 81 LEU A N 1
ATOM 613 C CA . LEU A 1 81 ? 3.563 -4.547 0.110 1.00 95.81 81 LEU A CA 1
ATOM 614 C C . LEU A 1 81 ? 4.104 -5.938 -0.200 1.00 95.81 81 LEU A C 1
ATOM 616 O O . LEU A 1 81 ? 5.263 -6.070 -0.587 1.00 95.81 81 LEU A O 1
ATOM 620 N N . LEU A 1 82 ? 3.281 -6.963 -0.008 1.00 95.25 82 LEU A N 1
ATOM 621 C CA . LEU A 1 82 ? 3.577 -8.313 -0.468 1.00 95.25 82 LEU A CA 1
ATOM 622 C C . LEU A 1 82 ? 2.523 -8.703 -1.498 1.00 95.25 82 LEU A C 1
ATOM 624 O O . LEU A 1 82 ? 1.330 -8.661 -1.199 1.00 95.25 82 LEU A O 1
ATOM 628 N N . ALA A 1 83 ? 2.976 -9.048 -2.697 1.00 95.50 83 ALA A N 1
ATOM 629 C CA . ALA A 1 83 ? 2.128 -9.517 -3.781 1.00 95.50 83 ALA A CA 1
ATOM 630 C C . ALA A 1 83 ? 2.001 -11.043 -3.731 1.00 95.50 83 ALA A C 1
ATOM 632 O O . ALA A 1 83 ? 2.990 -11.748 -3.521 1.00 95.50 83 ALA A O 1
ATOM 633 N N . ASP A 1 84 ? 0.785 -11.540 -3.927 1.00 95.00 84 ASP A N 1
ATOM 634 C CA . ASP A 1 84 ? 0.537 -12.946 -4.216 1.00 95.00 84 ASP A CA 1
ATOM 635 C C . ASP A 1 84 ? 1.196 -13.319 -5.562 1.00 95.00 84 ASP A C 1
ATOM 637 O O . ASP A 1 84 ? 1.136 -12.517 -6.502 1.00 95.00 84 ASP A O 1
ATOM 641 N N . PRO A 1 85 ? 1.820 -14.505 -5.686 1.00 94.06 85 PRO A N 1
ATOM 642 C CA . PRO A 1 85 ? 2.370 -14.981 -6.954 1.00 94.06 85 PRO A CA 1
ATOM 643 C C . PRO A 1 85 ? 1.405 -14.904 -8.146 1.00 94.06 85 PRO A C 1
ATOM 645 O O . PRO A 1 85 ? 1.863 -14.704 -9.266 1.00 94.06 85 PRO A O 1
ATOM 648 N N . ASP A 1 86 ? 0.093 -15.021 -7.923 1.00 95.25 86 ASP A N 1
ATOM 649 C CA . ASP A 1 86 ? -0.914 -14.969 -8.990 1.00 95.25 86 ASP A CA 1
ATOM 650 C C . ASP A 1 86 ? -1.110 -13.560 -9.581 1.00 95.25 86 ASP A C 1
ATOM 652 O O . ASP A 1 86 ? -1.605 -13.423 -10.702 1.00 95.25 86 ASP A O 1
ATOM 656 N N . VAL A 1 87 ? -0.736 -12.507 -8.843 1.00 95.12 87 VAL A N 1
ATOM 657 C CA . VAL A 1 87 ? -0.793 -11.108 -9.317 1.00 95.12 87 VAL A CA 1
ATOM 658 C C . VAL A 1 87 ? 0.590 -10.526 -9.611 1.00 95.12 87 VAL A C 1
ATOM 660 O O . VAL A 1 87 ? 0.697 -9.486 -10.264 1.00 95.12 87 VAL A O 1
ATOM 663 N N . ALA A 1 88 ? 1.649 -11.193 -9.150 1.00 94.69 88 ALA A N 1
ATOM 664 C CA . ALA A 1 88 ? 3.032 -10.844 -9.432 1.00 94.69 88 ALA A CA 1
ATOM 665 C C . ALA A 1 88 ? 3.297 -10.808 -10.952 1.00 94.69 88 ALA A C 1
ATOM 667 O O . ALA A 1 88 ? 2.812 -11.643 -11.714 1.00 94.69 88 ALA A O 1
ATOM 668 N N . GLY A 1 89 ? 4.028 -9.793 -11.412 1.00 93.06 89 GLY A N 1
ATOM 669 C CA . GLY A 1 89 ? 4.290 -9.529 -12.829 1.00 93.06 89 GLY A CA 1
ATOM 670 C C . GLY A 1 89 ? 3.154 -8.858 -13.605 1.00 93.06 89 GLY A C 1
ATOM 671 O O . GLY A 1 89 ? 3.381 -8.406 -14.724 1.00 93.06 89 GLY A O 1
ATOM 672 N N . GLY A 1 90 ? 1.954 -8.753 -13.024 1.00 92.50 90 GLY A N 1
ATOM 673 C CA . GLY A 1 90 ? 0.851 -7.934 -13.542 1.00 92.50 90 GLY A CA 1
ATOM 674 C C . GLY A 1 90 ? 0.710 -6.575 -12.849 1.00 92.50 90 GLY A C 1
ATOM 675 O O . GLY A 1 90 ? -0.231 -5.839 -13.143 1.00 92.50 90 GLY A O 1
ATOM 676 N N . LEU A 1 91 ? 1.597 -6.265 -11.899 1.00 94.00 91 LEU A N 1
ATOM 677 C CA . LEU A 1 91 ? 1.595 -5.009 -11.154 1.00 94.00 91 LEU A CA 1
ATOM 678 C C . LEU A 1 91 ? 2.361 -3.918 -11.902 1.00 94.00 91 LEU A C 1
ATOM 680 O O . LEU A 1 91 ? 3.185 -4.190 -12.769 1.00 94.00 91 LEU A O 1
ATOM 684 N N . GLU A 1 92 ? 2.099 -2.674 -11.522 1.00 94.19 92 GLU A N 1
ATOM 685 C CA . GLU A 1 92 ? 2.784 -1.501 -12.048 1.00 94.19 92 GLU A CA 1
ATOM 686 C C . GLU A 1 92 ? 2.861 -0.412 -10.968 1.00 94.19 92 GLU A C 1
ATOM 688 O O . GLU A 1 92 ? 1.988 -0.307 -10.096 1.00 94.19 92 GLU A O 1
ATOM 693 N N . GLY A 1 93 ? 3.909 0.411 -11.005 1.00 93.50 93 GLY A N 1
ATOM 694 C CA . GLY A 1 93 ? 4.060 1.538 -10.092 1.00 93.50 93 GLY A CA 1
ATOM 695 C C . GLY A 1 93 ? 5.470 1.718 -9.550 1.00 93.50 93 GLY A C 1
ATOM 696 O O . GLY A 1 93 ? 6.441 1.153 -10.035 1.00 93.50 93 GLY A O 1
ATOM 697 N N . LEU A 1 94 ? 5.570 2.496 -8.469 1.00 93.06 94 LEU A N 1
ATOM 698 C CA . LEU A 1 94 ? 6.845 2.817 -7.814 1.00 93.06 94 LEU A CA 1
ATOM 699 C C . LEU A 1 94 ? 7.573 1.600 -7.219 1.00 93.06 94 LEU A C 1
ATOM 701 O O . LEU A 1 94 ? 8.759 1.698 -6.918 1.00 93.06 94 LEU A O 1
ATOM 705 N N . CYS A 1 95 ? 6.864 0.489 -7.005 1.00 93.44 95 CYS A N 1
ATOM 706 C CA . CYS A 1 95 ? 7.430 -0.765 -6.506 1.00 93.44 95 CYS A CA 1
ATOM 707 C C . CYS A 1 95 ? 7.795 -1.749 -7.631 1.00 93.44 95 CYS A C 1
ATOM 709 O O . CYS A 1 95 ? 8.100 -2.897 -7.320 1.00 93.44 95 CYS A O 1
ATOM 711 N N . GLY A 1 96 ? 7.758 -1.313 -8.895 1.00 93.75 96 GLY A N 1
ATOM 712 C CA . GLY A 1 96 ? 8.039 -2.161 -10.049 1.00 93.75 96 GLY A CA 1
ATOM 713 C C . GLY A 1 96 ? 6.890 -3.107 -10.393 1.00 93.75 96 GLY A C 1
ATOM 714 O O . GLY A 1 96 ? 5.747 -2.910 -9.962 1.00 93.75 96 GLY A O 1
ATOM 715 N N . THR A 1 97 ? 7.203 -4.135 -11.181 1.00 94.06 97 THR A N 1
ATOM 716 C CA . THR A 1 97 ? 6.214 -5.091 -11.713 1.00 94.06 97 THR A CA 1
ATOM 717 C C . THR A 1 97 ? 6.122 -6.383 -10.899 1.00 94.06 97 THR A C 1
ATOM 719 O O . THR A 1 97 ? 5.149 -7.131 -11.018 1.00 94.06 97 THR A O 1
ATOM 722 N N . ALA A 1 98 ? 7.107 -6.636 -10.030 1.00 94.62 98 ALA A N 1
ATOM 723 C CA . ALA A 1 98 ? 7.237 -7.859 -9.238 1.00 94.62 98 ALA A CA 1
ATOM 724 C C . ALA A 1 98 ? 7.301 -9.146 -10.092 1.00 94.62 98 ALA A C 1
ATOM 726 O O . ALA A 1 98 ? 6.734 -10.166 -9.716 1.00 94.62 98 ALA A O 1
ATOM 727 N N . ASN A 1 99 ? 7.980 -9.108 -11.242 1.00 94.50 99 ASN A N 1
ATOM 728 C CA . ASN A 1 99 ? 8.168 -10.246 -12.159 1.00 94.50 99 ASN A CA 1
ATOM 729 C C . ASN A 1 99 ? 9.547 -10.942 -12.028 1.00 94.50 99 ASN A C 1
ATOM 731 O O . ASN A 1 99 ? 9.963 -11.649 -12.945 1.00 94.50 99 ASN A O 1
ATOM 735 N N . ASP A 1 100 ? 10.275 -10.704 -10.931 1.00 94.00 100 ASP A N 1
ATOM 736 C CA . ASP A 1 100 ? 11.671 -11.125 -10.717 1.00 94.00 100 ASP A CA 1
ATOM 737 C C . ASP A 1 100 ? 12.693 -10.568 -11.740 1.00 94.00 100 ASP A C 1
ATOM 739 O O . ASP A 1 100 ? 13.830 -11.046 -11.814 1.00 94.00 100 ASP A O 1
ATOM 743 N N . ASN A 1 101 ? 12.336 -9.526 -12.501 1.00 93.06 101 ASN A N 1
ATOM 744 C CA . ASN A 1 101 ? 13.206 -8.854 -13.461 1.00 93.06 101 ASN A CA 1
ATOM 745 C C . ASN A 1 101 ? 13.435 -7.374 -13.112 1.00 93.06 101 ASN A C 1
ATOM 747 O O . ASN A 1 101 ? 12.753 -6.475 -13.591 1.00 93.06 101 ASN A O 1
ATOM 751 N N . TRP A 1 102 ? 14.501 -7.105 -12.362 1.00 91.12 102 TRP A N 1
ATOM 752 C CA . TRP A 1 102 ? 14.848 -5.745 -11.932 1.00 91.12 102 TRP A CA 1
ATOM 753 C C . TRP A 1 102 ? 15.117 -4.756 -13.081 1.00 91.12 102 TRP A C 1
ATOM 755 O O . TRP A 1 102 ? 15.086 -3.546 -12.863 1.00 91.12 102 TRP A O 1
ATOM 765 N N . SER A 1 103 ? 15.402 -5.236 -14.300 1.00 90.00 103 SER A N 1
ATOM 766 C CA . SER A 1 103 ? 15.745 -4.363 -15.429 1.00 90.00 103 SER A CA 1
ATOM 767 C C . SER A 1 103 ? 14.551 -3.574 -15.980 1.00 90.00 103 SER A C 1
ATOM 769 O O . SER A 1 103 ? 14.752 -2.701 -16.820 1.00 90.00 103 SER A O 1
ATOM 771 N N . ASP A 1 104 ? 13.317 -3.920 -15.594 1.00 91.00 104 ASP A N 1
ATOM 772 C CA . ASP A 1 104 ? 12.093 -3.233 -16.026 1.00 91.00 104 ASP A CA 1
ATOM 773 C C . ASP A 1 104 ? 11.356 -2.497 -14.897 1.00 91.00 104 ASP A C 1
ATOM 775 O O . ASP A 1 104 ? 10.372 -1.811 -15.163 1.00 91.00 104 ASP A O 1
ATOM 779 N N . ASP A 1 105 ? 11.874 -2.531 -13.665 1.00 91.81 105 ASP A N 1
ATOM 780 C CA . ASP A 1 105 ? 11.205 -1.933 -12.501 1.00 91.81 105 ASP A CA 1
ATOM 781 C C . ASP A 1 105 ? 11.044 -0.408 -12.608 1.00 91.81 105 ASP A C 1
ATOM 783 O O . ASP A 1 105 ? 10.163 0.174 -11.972 1.00 91.81 105 ASP A O 1
ATOM 787 N N . TYR A 1 106 ? 11.858 0.252 -13.438 1.00 91.88 106 TYR A N 1
ATOM 788 C CA . TYR A 1 106 ? 11.708 1.672 -13.772 1.00 91.88 106 TYR A CA 1
ATOM 789 C C . TYR A 1 106 ? 10.875 1.882 -15.036 1.00 91.88 106 TYR A C 1
ATOM 791 O O . TYR A 1 106 ? 11.251 2.603 -15.961 1.00 91.88 106 TYR A O 1
ATOM 799 N N . GLN A 1 107 ? 9.700 1.257 -15.044 1.00 92.31 107 GLN A N 1
ATOM 800 C CA . GLN A 1 107 ? 8.659 1.465 -16.038 1.00 92.31 107 GLN A CA 1
ATOM 801 C C . GLN A 1 107 ? 7.868 2.749 -15.740 1.00 92.31 107 GLN A C 1
ATOM 803 O O . GLN A 1 107 ? 7.313 2.934 -14.655 1.00 92.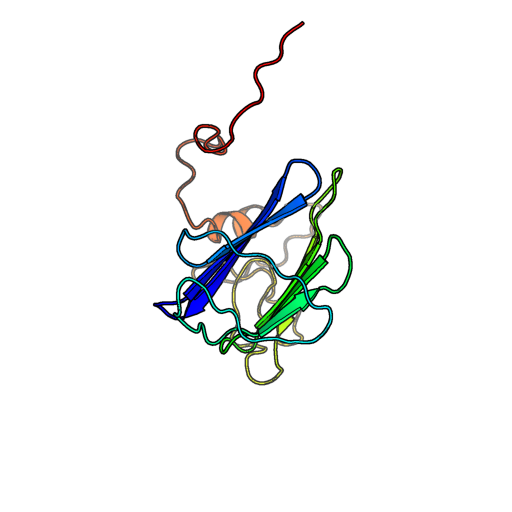31 107 GLN A O 1
ATOM 808 N N . TYR A 1 108 ? 7.787 3.656 -16.707 1.00 92.56 108 T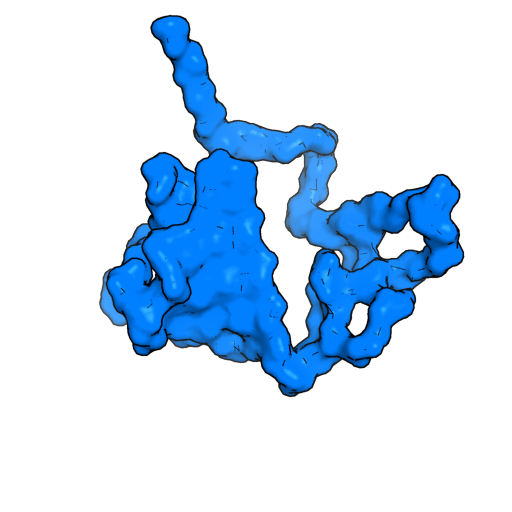YR A N 1
ATOM 809 C CA . TYR A 1 108 ? 6.925 4.829 -16.632 1.00 92.56 108 TYR A CA 1
ATOM 810 C C . TYR A 1 108 ? 5.440 4.443 -16.669 1.00 92.56 108 TYR A C 1
ATOM 812 O O . TYR A 1 108 ? 5.062 3.384 -17.164 1.00 92.56 108 TYR A O 1
ATOM 820 N N . ARG A 1 109 ? 4.564 5.355 -16.231 1.00 92.50 109 ARG A N 1
ATOM 821 C CA . ARG A 1 109 ? 3.099 5.166 -16.271 1.00 92.50 109 ARG A CA 1
ATOM 822 C C . ARG A 1 109 ? 2.526 4.877 -17.669 1.00 92.50 109 ARG A C 1
ATOM 824 O O . ARG A 1 109 ? 1.444 4.311 -17.769 1.00 92.50 109 ARG A O 1
ATOM 831 N N . ASP A 1 110 ? 3.198 5.290 -18.743 1.00 92.19 110 ASP A N 1
ATOM 832 C CA . ASP A 1 110 ? 2.769 4.995 -20.121 1.00 92.19 110 ASP A CA 1
ATOM 833 C C . ASP A 1 110 ? 3.228 3.613 -20.629 1.00 92.19 110 ASP A C 1
ATOM 835 O O . ASP A 1 110 ? 2.927 3.237 -21.763 1.00 92.19 110 ASP A O 1
ATOM 839 N N . GLY A 1 111 ? 3.942 2.860 -19.789 1.00 91.38 111 GLY A N 1
ATOM 840 C CA . GLY A 1 111 ? 4.451 1.527 -20.070 1.00 91.38 111 GLY A CA 1
ATOM 841 C C . GLY A 1 111 ? 5.854 1.492 -20.677 1.00 91.38 111 GLY A C 1
ATOM 842 O O . GLY A 1 111 ? 6.402 0.398 -20.821 1.00 91.38 111 GLY A O 1
ATOM 843 N N . SER A 1 112 ? 6.451 2.637 -21.028 1.00 91.44 112 SER A N 1
ATOM 844 C CA . SER A 1 112 ? 7.838 2.690 -21.505 1.00 91.44 112 SER A CA 1
ATOM 845 C C . SER A 1 112 ? 8.838 2.466 -20.363 1.00 91.44 112 SER A C 1
ATOM 847 O O . SER A 1 112 ? 8.529 2.720 -19.203 1.00 91.44 112 SER A O 1
ATOM 849 N N . ILE A 1 113 ? 10.031 1.949 -20.668 1.00 89.62 113 ILE A N 1
ATOM 850 C CA . ILE A 1 113 ? 11.052 1.601 -19.665 1.00 89.62 113 ILE A CA 1
ATOM 851 C C . ILE A 1 113 ? 12.165 2.652 -19.698 1.00 89.62 113 ILE A C 1
ATOM 853 O O . ILE A 1 113 ? 12.664 2.987 -20.777 1.00 89.62 113 ILE A O 1
ATOM 857 N N . GLU A 1 114 ? 12.560 3.161 -18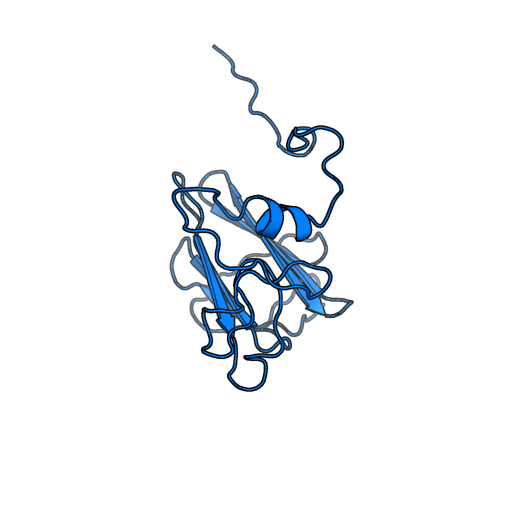.528 1.00 82.12 114 GLU A N 1
ATOM 858 C CA . GLU A 1 114 ? 13.754 3.994 -18.372 1.00 82.12 114 GLU A CA 1
ATOM 859 C C . GLU A 1 114 ? 14.975 3.190 -18.844 1.00 82.12 114 GLU A C 1
ATOM 861 O O . GLU A 1 114 ? 15.322 2.152 -18.282 1.00 82.12 114 GLU A O 1
ATOM 866 N N . LEU A 1 115 ? 15.626 3.653 -19.911 1.00 76.19 115 LEU A N 1
ATOM 867 C CA . LEU A 1 115 ? 16.856 3.025 -20.382 1.00 76.19 115 LEU A CA 1
ATOM 868 C C . LEU A 1 115 ? 17.949 3.233 -19.338 1.00 76.19 115 LEU A C 1
ATOM 870 O O . LEU A 1 115 ? 18.058 4.324 -18.783 1.00 76.19 115 LEU A O 1
ATOM 874 N N . GLU A 1 116 ? 18.784 2.215 -19.118 1.00 63.88 116 GLU A N 1
ATOM 875 C CA . GLU A 1 116 ? 19.899 2.294 -18.174 1.00 63.88 116 GLU A CA 1
ATOM 876 C C . GLU A 1 116 ? 20.879 3.416 -18.550 1.00 63.88 116 GLU A C 1
ATOM 878 O O . GLU A 1 116 ? 21.858 3.232 -19.275 1.00 63.88 116 GLU A O 1
ATOM 883 N N . SER A 1 117 ? 20.621 4.614 -18.038 1.00 63.66 117 SER A N 1
ATOM 884 C CA . SER A 1 117 ? 21.641 5.619 -17.818 1.00 63.66 117 SER A CA 1
ATOM 885 C C . SER A 1 117 ? 22.329 5.254 -16.508 1.00 63.66 117 SER A C 1
ATOM 887 O O . SER A 1 117 ? 21.647 4.966 -15.523 1.00 63.66 117 SER A O 1
ATOM 889 N N . PRO A 1 118 ? 23.668 5.265 -16.436 1.00 67.44 118 PRO A N 1
ATOM 890 C CA . PRO A 1 118 ? 24.340 4.987 -15.181 1.00 67.44 118 PRO A CA 1
ATOM 891 C C . PRO A 1 118 ? 23.825 5.913 -14.073 1.00 67.44 118 PRO A C 1
ATOM 893 O O . PRO A 1 118 ? 23.755 7.126 -14.277 1.00 67.44 118 PRO A O 1
ATOM 896 N N . TRP A 1 119 ? 23.489 5.360 -12.901 1.00 62.38 119 TRP A N 1
ATOM 897 C CA . TRP A 1 119 ? 22.836 6.082 -11.792 1.00 62.38 119 TRP A CA 1
ATOM 898 C C . TRP A 1 119 ? 23.556 7.371 -11.356 1.00 62.38 119 TRP A C 1
ATOM 900 O O . TRP A 1 119 ? 22.951 8.256 -10.760 1.00 62.38 119 TRP A O 1
ATOM 910 N N . TRP A 1 120 ? 24.857 7.481 -11.644 1.00 68.81 120 TRP A N 1
ATOM 911 C CA . TRP A 1 120 ? 25.685 8.656 -11.355 1.00 68.81 120 TRP A CA 1
ATOM 912 C C . TRP A 1 120 ? 25.651 9.747 -12.438 1.00 68.81 120 TRP A C 1
ATOM 914 O O . TRP A 1 120 ? 26.136 10.849 -12.194 1.00 68.81 120 TRP A O 1
ATOM 924 N N . LEU A 1 121 ? 25.141 9.449 -13.634 1.00 65.62 121 LEU A N 1
ATOM 925 C CA . LEU A 1 121 ? 24.989 10.399 -14.741 1.00 65.62 121 LEU A CA 1
ATOM 926 C C . LEU A 1 121 ? 23.604 11.047 -14.746 1.00 65.62 121 LEU A C 1
ATOM 928 O O . LEU A 1 121 ? 23.502 12.237 -15.027 1.00 65.62 121 LEU A O 1
ATOM 932 N N . SER A 1 122 ? 22.562 10.283 -14.414 1.00 65.44 122 SER A N 1
ATOM 933 C CA . SER A 1 122 ? 21.212 10.806 -14.206 1.00 65.44 122 SER A CA 1
ATOM 934 C C . SER A 1 122 ? 20.420 9.826 -13.345 1.00 65.44 122 SER A C 1
ATOM 936 O O . SER A 1 122 ? 20.209 8.695 -13.783 1.00 65.44 122 SER A O 1
ATOM 938 N N . PRO A 1 123 ? 19.975 10.212 -12.139 1.00 68.69 123 PRO A N 1
ATOM 939 C CA . PRO A 1 123 ? 18.964 9.446 -11.428 1.00 68.69 123 PRO A CA 1
ATOM 940 C C . PRO A 1 123 ? 17.689 9.360 -12.288 1.00 68.69 123 PRO A C 1
ATOM 942 O O . PRO A 1 123 ? 17.433 10.275 -13.082 1.00 68.69 123 PRO A O 1
ATOM 945 N N . PRO A 1 124 ? 16.868 8.309 -12.132 1.00 73.19 124 PRO A N 1
ATOM 946 C CA . PRO A 1 124 ? 15.645 8.119 -12.904 1.00 73.19 124 PRO A CA 1
ATOM 947 C C . PRO A 1 124 ? 14.544 9.028 -12.343 1.00 73.19 124 PRO A C 1
ATOM 949 O O . PRO A 1 124 ? 13.508 8.564 -11.893 1.00 73.19 124 PRO A O 1
ATOM 952 N N . GLU A 1 125 ? 14.771 10.340 -12.272 1.00 82.62 125 GLU A N 1
ATOM 953 C CA . GLU A 1 125 ? 13.834 11.288 -11.651 1.00 82.62 125 GLU A CA 1
ATOM 954 C C . GLU A 1 125 ? 12.496 11.337 -12.393 1.00 82.62 125 GLU A C 1
ATOM 956 O O . GLU A 1 125 ? 11.461 11.623 -11.795 1.00 82.62 125 GLU A O 1
ATOM 961 N N . GLN A 1 126 ? 12.499 11.013 -13.687 1.00 84.94 126 GLN A N 1
ATOM 962 C CA . GLN A 1 126 ? 11.291 10.965 -14.505 1.00 84.94 126 GLN A CA 1
ATOM 963 C C . GLN A 1 126 ? 10.399 9.768 -14.147 1.00 84.94 126 GLN A C 1
ATOM 965 O O . GLN A 1 126 ? 9.174 9.891 -14.205 1.00 84.94 126 GLN A O 1
ATOM 970 N N . PHE A 1 127 ? 10.984 8.638 -13.726 1.00 89.38 127 PHE A N 1
ATOM 971 C CA . PHE A 1 127 ? 10.239 7.437 -13.344 1.00 89.38 127 PHE A CA 1
ATOM 972 C C . PHE A 1 127 ? 9.187 7.734 -12.260 1.00 89.38 127 PHE A C 1
ATOM 974 O O . PHE A 1 127 ? 7.994 7.609 -12.559 1.00 89.38 127 PHE A O 1
ATOM 981 N N . PRO A 1 128 ? 9.538 8.212 -11.047 1.00 90.12 128 PRO A N 1
ATOM 982 C CA . PRO A 1 128 ? 8.549 8.463 -10.009 1.00 90.12 128 PRO A CA 1
ATOM 983 C C . PRO A 1 128 ? 7.610 9.625 -10.350 1.00 90.12 128 PRO A C 1
ATOM 985 O O . PRO A 1 128 ? 6.460 9.625 -9.909 1.00 90.12 128 PRO A O 1
ATOM 988 N N . LEU A 1 129 ? 8.056 10.595 -11.159 1.00 89.25 129 LEU A N 1
ATOM 989 C CA . LEU A 1 129 ? 7.213 11.705 -11.610 1.00 89.25 129 LEU A CA 1
ATOM 990 C C . LEU A 1 129 ? 6.089 11.239 -12.542 1.00 89.25 129 LEU A C 1
ATOM 992 O O . LEU A 1 129 ? 4.973 11.753 -12.443 1.00 89.25 129 LEU A O 1
ATOM 996 N N . SER A 1 130 ? 6.336 10.235 -13.389 1.00 89.94 130 SER A N 1
ATOM 997 C CA . SER A 1 130 ? 5.294 9.646 -14.241 1.00 89.94 130 SER A CA 1
ATOM 998 C C . SER A 1 130 ? 4.158 9.009 -13.422 1.00 89.94 130 SER A C 1
ATOM 1000 O O . SER A 1 130 ? 3.008 8.977 -13.861 1.00 89.94 130 SER A O 1
ATOM 1002 N N . TRP A 1 131 ? 4.446 8.580 -12.188 1.00 91.75 131 TRP A N 1
ATOM 1003 C CA . TRP A 1 131 ? 3.504 7.916 -11.286 1.00 91.75 131 TRP A CA 1
ATOM 1004 C C . TRP A 1 131 ? 2.711 8.861 -10.371 1.00 91.75 131 TRP A C 1
ATOM 1006 O O . TRP A 1 131 ? 1.903 8.390 -9.568 1.00 91.75 131 TRP A O 1
ATOM 1016 N N . LEU A 1 132 ? 2.823 10.181 -10.517 1.00 89.50 132 LEU A N 1
ATOM 1017 C CA . LEU A 1 132 ? 1.992 11.120 -9.756 1.00 89.50 132 LEU A CA 1
ATOM 1018 C C . LEU A 1 132 ? 0.496 10.950 -10.090 1.00 89.50 132 LEU A C 1
ATOM 1020 O O . LEU A 1 132 ? 0.099 10.943 -11.251 1.00 89.50 132 LEU A O 1
ATOM 1024 N N . THR A 1 133 ? -0.351 10.807 -9.066 1.00 81.56 133 THR A N 1
ATOM 1025 C CA . THR A 1 133 ? -1.815 10.643 -9.220 1.00 81.56 133 THR A CA 1
ATOM 1026 C C . THR A 1 133 ? -2.582 11.963 -9.227 1.00 81.56 133 THR A C 1
ATOM 1028 O O . THR A 1 133 ? -3.756 11.993 -9.584 1.00 81.56 133 THR A O 1
ATOM 1031 N N . SER A 1 134 ? -1.921 13.052 -8.841 1.00 71.56 134 SER A N 1
ATOM 1032 C CA . SER A 1 134 ? -2.417 14.417 -8.978 1.00 71.56 134 SER A CA 1
ATOM 1033 C C . SER A 1 134 ? -1.346 15.209 -9.719 1.00 71.56 134 SER A C 1
ATOM 1035 O O . SER A 1 134 ? -0.175 15.092 -9.345 1.00 71.56 134 SER A O 1
ATOM 1037 N N . PRO A 1 135 ? -1.690 16.017 -10.738 1.00 54.22 135 PRO A N 1
ATOM 1038 C CA . PRO A 1 135 ? -0.725 16.948 -11.289 1.00 54.22 135 PRO A CA 1
ATOM 1039 C C . PRO A 1 135 ? -0.318 17.876 -10.149 1.00 54.22 135 PRO A C 1
ATOM 1041 O O . PRO A 1 135 ? -1.149 18.610 -9.613 1.00 54.22 135 PRO A O 1
ATOM 1044 N N . SER A 1 136 ? 0.945 17.801 -9.735 1.00 48.44 136 SER A N 1
ATOM 1045 C CA . SER A 1 136 ? 1.543 18.782 -8.841 1.00 48.44 136 SER A CA 1
ATOM 1046 C C . SER A 1 136 ? 1.453 20.131 -9.542 1.00 48.44 136 SER A C 1
ATOM 1048 O O . SER A 1 136 ? 2.342 20.497 -10.309 1.00 48.44 136 SER A O 1
ATOM 1050 N N . ALA A 1 137 ? 0.366 20.869 -9.331 1.00 40.59 137 ALA A N 1
ATOM 1051 C CA . ALA A 1 137 ? 0.308 22.270 -9.687 1.00 40.59 137 ALA A CA 1
ATOM 1052 C C . ALA A 1 137 ? 1.369 22.963 -8.821 1.00 40.59 137 ALA A C 1
ATOM 1054 O O . ALA A 1 137 ? 1.147 23.256 -7.652 1.00 40.59 137 ALA A O 1
ATOM 1055 N N . ASN A 1 138 ? 2.558 23.144 -9.397 1.00 40.56 138 ASN A N 1
ATOM 1056 C CA . ASN A 1 138 ? 3.709 23.831 -8.820 1.00 40.56 138 ASN A CA 1
ATOM 1057 C C . ASN A 1 138 ? 4.300 23.224 -7.544 1.00 40.56 138 ASN A C 1
ATOM 1059 O O . ASN A 1 138 ? 4.296 23.902 -6.525 1.00 40.56 138 ASN A O 1
ATOM 1063 N N . GLY A 1 139 ? 4.875 22.014 -7.603 1.00 42.22 139 GLY A N 1
ATOM 1064 C CA . GLY A 1 139 ? 5.984 21.588 -6.716 1.00 42.22 139 GLY A CA 1
ATOM 1065 C C . GLY A 1 139 ? 5.810 21.773 -5.198 1.00 42.22 139 GLY A C 1
ATOM 1066 O O . GLY A 1 139 ? 6.776 21.697 -4.445 1.00 42.22 139 GLY A O 1
ATOM 1067 N N . SER A 1 140 ? 4.595 22.030 -4.737 1.00 42.09 140 SER A N 1
ATOM 1068 C CA . SER A 1 140 ? 4.236 22.254 -3.357 1.00 42.09 140 SER A CA 1
ATOM 1069 C C . SER A 1 140 ? 3.289 21.124 -3.042 1.00 42.09 140 SER A C 1
ATOM 1071 O O . SER A 1 140 ? 2.193 21.051 -3.596 1.00 42.09 140 SER A O 1
ATOM 1073 N N . CYS A 1 141 ? 3.733 20.207 -2.185 1.00 45.88 141 CYS A N 1
ATOM 1074 C CA . CYS A 1 141 ? 2.801 19.355 -1.472 1.00 45.88 141 CYS A CA 1
ATOM 1075 C C . CYS A 1 141 ? 1.737 20.288 -0.895 1.00 45.88 141 CYS A C 1
ATOM 1077 O O . CYS A 1 141 ? 2.079 21.184 -0.117 1.00 45.88 141 CYS A O 1
ATOM 1079 N N . ASP A 1 142 ? 0.491 20.134 -1.340 1.00 41.31 142 ASP A N 1
ATOM 1080 C CA . ASP A 1 142 ? -0.607 20.983 -0.915 1.00 41.31 142 ASP A CA 1
ATOM 1081 C C . ASP A 1 142 ? -0.776 20.852 0.601 1.00 41.31 142 ASP A C 1
ATOM 1083 O O . ASP A 1 142 ? -1.393 19.933 1.138 1.00 41.31 142 ASP A O 1
ATOM 1087 N N . SER A 1 143 ? -0.150 21.783 1.311 1.00 46.50 143 SER A N 1
ATOM 1088 C CA . SER A 1 143 ? -0.172 21.832 2.763 1.00 46.50 143 SER A CA 1
ATOM 1089 C C . SER A 1 143 ? -1.528 22.275 3.308 1.00 46.50 143 SER A C 1
ATOM 1091 O O . SER A 1 143 ? -1.647 22.435 4.515 1.00 46.50 143 SER A O 1
ATOM 1093 N N . THR A 1 144 ? -2.546 22.488 2.465 1.00 38.22 144 THR A N 1
ATOM 1094 C CA . THR A 1 144 ? -3.893 22.821 2.943 1.00 38.22 144 THR A CA 1
ATOM 1095 C C . THR A 1 144 ? -4.615 21.621 3.558 1.00 38.22 144 THR A C 1
ATOM 1097 O O . THR A 1 144 ? -5.467 21.822 4.420 1.00 38.22 144 THR A O 1
ATOM 1100 N N . ASN A 1 145 ? -4.201 20.387 3.234 1.00 38.69 145 ASN A N 1
ATOM 1101 C CA . ASN A 1 145 ? -4.670 19.168 3.910 1.00 38.69 145 ASN A CA 1
ATOM 1102 C C . ASN A 1 145 ? -3.704 18.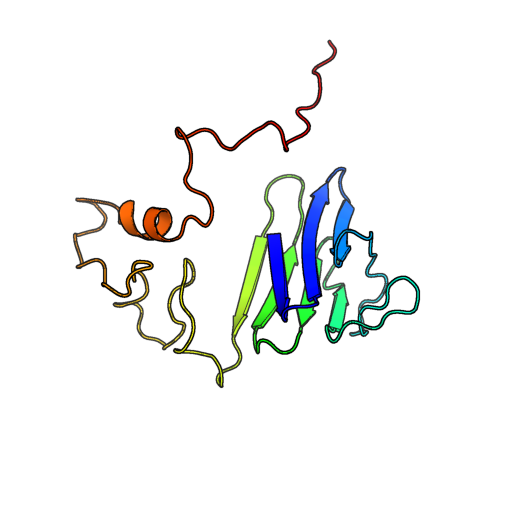646 4.985 1.00 38.69 145 ASN A C 1
ATOM 1104 O O . ASN A 1 145 ? -4.017 17.690 5.689 1.00 38.69 145 ASN A O 1
ATOM 1108 N N . VAL A 1 146 ? -2.556 19.302 5.171 1.00 41.06 146 VAL A N 1
ATOM 1109 C CA . VAL A 1 146 ? -1.702 19.093 6.343 1.00 41.06 146 VAL A CA 1
ATOM 1110 C C . VAL A 1 146 ? -2.081 20.167 7.349 1.00 41.06 146 VAL A C 1
ATOM 1112 O O . VAL A 1 146 ? -1.744 21.336 7.164 1.00 41.06 146 VAL A O 1
ATOM 1115 N N . ARG A 1 147 ? -2.769 19.803 8.438 1.00 37.50 147 ARG A N 1
ATOM 1116 C CA . ARG A 1 147 ? -2.915 20.709 9.586 1.00 37.50 147 ARG A CA 1
ATOM 1117 C C . ARG A 1 147 ? -1.514 21.034 10.111 1.00 37.50 147 ARG A C 1
ATOM 1119 O O . ARG A 1 147 ? -0.979 20.322 10.955 1.00 37.50 147 ARG A O 1
ATOM 1126 N N . ARG A 1 148 ? -0.894 22.108 9.612 1.00 38.12 148 ARG A N 1
ATOM 1127 C CA . ARG A 1 148 ? 0.316 22.661 10.219 1.00 38.12 148 ARG A CA 1
ATOM 1128 C C . ARG A 1 148 ? -0.055 23.026 11.651 1.00 38.12 148 ARG A C 1
ATOM 1130 O O . ARG A 1 148 ? -0.951 23.847 11.864 1.00 38.12 148 ARG A O 1
ATOM 1137 N N . LYS A 1 149 ? 0.607 22.399 12.629 1.00 44.69 149 LYS A N 1
ATOM 1138 C CA . LYS A 1 149 ? 0.566 22.865 14.016 1.00 44.69 149 LYS A CA 1
ATOM 1139 C C . LYS A 1 149 ? 0.915 24.353 13.999 1.00 44.69 149 LYS A C 1
ATOM 1141 O O . LYS A 1 149 ? 1.928 24.752 13.434 1.00 44.69 149 LYS A O 1
ATOM 1146 N N . ARG A 1 150 ? 0.030 25.175 14.565 1.00 38.78 150 ARG A N 1
ATOM 1147 C CA . ARG A 1 150 ? 0.388 26.535 14.959 1.00 38.78 150 ARG A CA 1
ATOM 1148 C C . ARG A 1 150 ? 1.466 26.395 16.027 1.00 38.78 150 ARG A C 1
ATOM 1150 O O . ARG A 1 150 ? 1.185 25.843 17.086 1.00 38.78 150 ARG A O 1
ATOM 1157 N N . ASP A 1 151 ? 2.660 26.885 15.730 1.00 43.59 151 ASP A N 1
ATOM 1158 C CA . ASP A 1 151 ? 3.680 27.117 16.741 1.00 43.59 151 ASP A CA 1
ATOM 1159 C C . ASP A 1 151 ? 3.174 28.234 17.660 1.00 43.59 151 ASP A C 1
ATOM 1161 O O . ASP A 1 151 ? 3.030 29.387 17.248 1.00 43.59 151 ASP A O 1
ATOM 1165 N N . THR A 1 152 ? 2.847 27.886 18.901 1.00 39.28 152 THR A N 1
ATOM 1166 C CA . THR A 1 152 ? 2.749 28.854 19.995 1.00 39.28 152 THR A CA 1
ATOM 1167 C C . THR A 1 152 ? 4.026 28.775 20.817 1.00 39.28 152 THR A C 1
ATOM 1169 O O . THR A 1 152 ? 4.405 27.683 21.243 1.00 39.28 152 THR A O 1
ATOM 1172 N N . GLN A 1 153 ? 4.661 29.945 20.954 1.00 37.16 153 GLN A N 1
ATOM 1173 C CA . GLN A 1 153 ? 5.807 30.249 21.817 1.00 37.16 153 GLN A CA 1
ATOM 1174 C C . GLN A 1 153 ? 5.599 29.810 23.265 1.00 37.16 153 GLN A C 1
ATOM 1176 O O . GLN A 1 153 ? 4.441 29.884 23.737 1.00 37.16 153 GLN A O 1
#